Protein AF-A0A7J7WVM5-F1 (afdb_monomer)

Structure (mmCIF, N/CA/C/O backbone):
data_AF-A0A7J7WVM5-F1
#
_entry.id   AF-A0A7J7WVM5-F1
#
loop_
_atom_site.group_PDB
_atom_site.id
_atom_site.type_symbol
_atom_site.label_atom_id
_atom_site.label_alt_id
_atom_site.label_comp_id
_atom_site.label_asym_id
_atom_site.label_entity_id
_atom_site.label_seq_id
_atom_site.pdbx_PDB_ins_code
_atom_site.Cartn_x
_atom_site.Cartn_y
_atom_site.Cartn_z
_atom_site.occupancy
_atom_site.B_iso_or_equiv
_atom_site.auth_seq_id
_atom_site.auth_comp_id
_atom_site.auth_asym_id
_atom_site.auth_atom_id
_atom_site.pdbx_PDB_model_num
ATOM 1 N N . MET A 1 1 ? -21.100 7.190 0.184 1.00 88.12 1 MET A N 1
ATOM 2 C CA . MET A 1 1 ? -20.922 5.927 -0.572 1.00 88.12 1 MET A CA 1
ATOM 3 C C . MET A 1 1 ? -21.075 4.695 0.315 1.00 88.12 1 MET A C 1
ATOM 5 O O . MET A 1 1 ? -21.917 3.867 0.010 1.00 88.12 1 MET A O 1
ATOM 9 N N . VAL A 1 2 ? -20.341 4.559 1.425 1.00 96.56 2 VAL A N 1
ATOM 10 C CA . VAL A 1 2 ? -20.560 3.438 2.365 1.00 96.56 2 VAL A CA 1
ATOM 11 C C . VAL A 1 2 ? -21.823 3.708 3.184 1.00 96.56 2 VAL A C 1
ATOM 13 O O . VAL A 1 2 ? -21.900 4.775 3.781 1.00 96.56 2 VAL A O 1
ATOM 16 N N . ARG A 1 3 ? -22.804 2.800 3.191 1.00 96.31 3 ARG A N 1
ATOM 17 C CA . ARG A 1 3 ? -24.037 2.882 4.010 1.00 96.31 3 ARG A CA 1
ATOM 18 C C . ARG A 1 3 ? -23.806 2.379 5.452 1.00 96.31 3 ARG A C 1
ATOM 20 O O . ARG A 1 3 ? -22.803 1.691 5.654 1.00 96.31 3 ARG A O 1
ATOM 27 N N . PRO A 1 4 ? -24.707 2.633 6.426 1.00 97.44 4 PRO A N 1
ATOM 28 C CA . PRO A 1 4 ? -24.614 2.020 7.756 1.00 97.44 4 PRO A CA 1
ATOM 29 C C . PRO A 1 4 ? -24.524 0.496 7.649 1.00 97.44 4 PRO A C 1
ATOM 31 O O . PRO A 1 4 ? -25.237 -0.116 6.850 1.00 97.44 4 PRO A O 1
ATOM 34 N N . GLY A 1 5 ? -23.605 -0.122 8.390 1.00 96.81 5 GLY A N 1
ATOM 35 C CA . GLY A 1 5 ? -23.325 -1.560 8.306 1.00 96.81 5 GLY A CA 1
ATOM 36 C C . GLY A 1 5 ? -22.605 -2.014 7.027 1.00 96.81 5 GLY A C 1
ATOM 37 O O . GLY A 1 5 ? -22.299 -3.200 6.900 1.00 96.81 5 GLY A O 1
ATOM 38 N N . GLY A 1 6 ? -22.340 -1.105 6.082 1.00 98.00 6 GLY A N 1
ATOM 39 C CA . GLY A 1 6 ? -21.629 -1.372 4.834 1.00 98.00 6 GLY A CA 1
ATOM 40 C C . GLY A 1 6 ? -20.114 -1.482 5.009 1.00 98.00 6 GLY A C 1
ATOM 41 O O . GLY A 1 6 ? -19.567 -1.152 6.062 1.00 98.00 6 GLY A O 1
ATOM 42 N N . LEU A 1 7 ? -19.443 -1.934 3.946 1.00 98.38 7 LEU A N 1
ATOM 43 C CA . LEU A 1 7 ? -18.002 -2.174 3.925 1.00 98.38 7 LEU A CA 1
ATOM 44 C C . LEU A 1 7 ? -17.269 -1.176 3.024 1.00 98.38 7 LEU A C 1
ATOM 46 O O . LEU A 1 7 ? -17.753 -0.822 1.950 1.00 98.38 7 LEU A O 1
ATOM 50 N N . LEU A 1 8 ? -16.074 -0.784 3.455 1.00 98.50 8 LEU A N 1
ATOM 51 C CA . LEU A 1 8 ? -15.025 -0.219 2.617 1.00 98.50 8 LEU A CA 1
ATOM 52 C C . LEU A 1 8 ? -13.866 -1.212 2.580 1.00 98.50 8 LEU A C 1
ATOM 54 O O . LEU A 1 8 ? -13.388 -1.644 3.629 1.00 98.50 8 LEU A O 1
ATOM 58 N N . VAL A 1 9 ? -13.408 -1.536 1.374 1.00 98.56 9 VAL A N 1
ATOM 59 C CA . VAL A 1 9 ? -12.161 -2.265 1.147 1.00 98.56 9 VAL A CA 1
ATOM 60 C C . VAL A 1 9 ? -11.253 -1.345 0.351 1.00 98.56 9 VAL A C 1
ATOM 62 O O . VAL A 1 9 ? -11.601 -0.945 -0.758 1.00 98.56 9 VAL A O 1
ATOM 65 N N . ILE A 1 10 ? -10.134 -0.961 0.951 1.00 98.69 10 ILE A N 1
ATOM 66 C CA . ILE A 1 10 ? -9.147 -0.064 0.351 1.00 98.69 10 ILE A CA 1
ATOM 67 C C . ILE A 1 10 ? -7.757 -0.560 0.714 1.00 98.69 10 ILE A C 1
ATOM 69 O O . ILE A 1 10 ? -7.530 -1.001 1.840 1.00 98.69 10 ILE A O 1
ATOM 73 N N . ASP A 1 11 ? -6.832 -0.516 -0.231 1.00 98.38 11 ASP A N 1
ATOM 74 C CA . ASP A 1 11 ? -5.490 -1.033 -0.043 1.00 98.38 11 ASP A CA 1
ATOM 75 C C . ASP A 1 11 ? -4.418 0.011 -0.353 1.00 98.38 11 ASP A C 1
ATOM 77 O O . ASP A 1 11 ? -4.674 1.086 -0.899 1.00 98.38 11 ASP A O 1
ATOM 81 N N . HIS A 1 12 ? -3.193 -0.321 0.029 1.00 97.69 12 HIS A N 1
ATOM 82 C CA . HIS A 1 12 ? -2.000 0.375 -0.419 1.00 97.69 12 HIS A CA 1
ATOM 83 C C . HIS A 1 12 ? -0.808 -0.587 -0.442 1.00 97.69 12 HIS A C 1
ATOM 85 O O . HIS A 1 12 ? -0.795 -1.612 0.246 1.00 97.69 12 HIS A O 1
ATOM 91 N N . ARG A 1 13 ? 0.228 -0.259 -1.227 1.00 95.50 13 ARG A N 1
ATOM 92 C CA . ARG A 1 13 ? 1.516 -0.968 -1.153 1.00 95.50 13 ARG A CA 1
ATOM 93 C C . ARG A 1 13 ? 2.128 -0.814 0.239 1.00 95.50 13 ARG A C 1
ATOM 95 O O . ARG A 1 13 ? 1.922 0.196 0.910 1.00 95.50 13 ARG A O 1
ATOM 102 N N . ASN A 1 14 ? 2.944 -1.784 0.631 1.00 96.06 14 ASN A N 1
ATOM 103 C CA . ASN A 1 14 ? 3.727 -1.735 1.860 1.00 96.06 14 ASN A CA 1
ATOM 104 C C . ASN A 1 14 ? 4.863 -0.700 1.755 1.00 96.06 14 ASN A C 1
ATOM 106 O O . ASN A 1 14 ? 6.012 -1.033 1.455 1.00 96.06 14 ASN A O 1
ATOM 110 N N . TYR A 1 15 ? 4.528 0.575 1.966 1.00 97.31 15 TYR A N 1
ATOM 111 C CA . TYR A 1 15 ? 5.502 1.662 1.925 1.00 97.31 15 TYR A CA 1
ATOM 112 C C . TYR A 1 15 ? 6.438 1.662 3.127 1.00 97.31 15 TYR A C 1
ATOM 114 O O . TYR A 1 15 ? 7.563 2.117 2.977 1.00 97.31 15 TYR A O 1
ATOM 122 N N . ASP A 1 16 ? 6.053 1.084 4.266 1.00 96.94 16 ASP A N 1
ATOM 123 C CA . ASP A 1 16 ? 6.972 0.875 5.388 1.00 96.94 16 ASP A CA 1
ATOM 124 C C . ASP A 1 16 ? 8.205 0.061 4.939 1.00 96.94 16 ASP A C 1
ATOM 126 O O . ASP A 1 16 ? 9.350 0.430 5.217 1.00 96.94 16 ASP A O 1
ATOM 130 N N . HIS A 1 17 ? 7.998 -0.997 4.145 1.00 95.19 17 HIS A N 1
ATOM 131 C CA . HIS A 1 17 ? 9.094 -1.765 3.548 1.00 95.19 17 HIS A CA 1
ATOM 132 C C . HIS A 1 17 ? 9.847 -0.983 2.462 1.00 95.19 17 HIS A C 1
ATOM 134 O O . HIS A 1 17 ? 11.076 -0.991 2.429 1.00 95.19 17 HIS A O 1
ATOM 140 N N . ILE A 1 18 ? 9.129 -0.287 1.575 1.00 96.06 18 ILE A N 1
ATOM 141 C CA . ILE A 1 18 ? 9.759 0.474 0.482 1.00 96.06 18 ILE A CA 1
ATOM 142 C C . ILE A 1 18 ? 10.662 1.578 1.023 1.00 96.06 18 ILE A C 1
ATOM 144 O O . ILE A 1 18 ? 11.777 1.753 0.547 1.00 96.06 18 ILE A O 1
ATOM 148 N N . LEU A 1 19 ? 10.194 2.323 2.021 1.00 96.88 19 LEU A N 1
ATOM 149 C CA . LEU A 1 19 ? 10.946 3.423 2.610 1.00 96.88 19 LEU A CA 1
ATOM 150 C C . LEU A 1 19 ? 12.149 2.932 3.422 1.00 96.88 19 LEU A C 1
ATOM 152 O O . LEU A 1 19 ? 13.164 3.619 3.457 1.00 96.88 19 LEU A O 1
ATOM 156 N N . SER A 1 20 ? 12.056 1.756 4.050 1.00 95.88 20 SER A N 1
ATOM 157 C CA . SER A 1 20 ? 13.164 1.185 4.829 1.00 95.88 20 SER A CA 1
ATOM 158 C C . SER A 1 20 ? 14.241 0.522 3.970 1.00 95.88 20 SER A C 1
ATOM 160 O O . SER A 1 20 ? 15.404 0.516 4.361 1.00 95.88 20 SER A O 1
ATOM 162 N N . THR A 1 21 ? 13.880 -0.022 2.806 1.00 94.62 21 THR A N 1
ATOM 163 C CA . THR A 1 21 ? 14.819 -0.738 1.922 1.00 94.62 21 THR A CA 1
ATOM 164 C C . THR A 1 21 ? 15.236 0.054 0.685 1.00 94.62 21 THR A C 1
ATOM 166 O O . THR A 1 21 ? 16.216 -0.300 0.038 1.00 94.62 21 THR A O 1
ATOM 169 N N . GLY A 1 22 ? 14.483 1.093 0.318 1.00 92.94 22 GLY A N 1
ATOM 170 C CA . GLY A 1 22 ? 14.616 1.794 -0.960 1.00 92.94 22 GLY A CA 1
ATOM 171 C C . GLY A 1 22 ? 14.054 1.022 -2.160 1.00 92.94 22 GLY A C 1
ATOM 172 O O . GLY A 1 22 ? 14.045 1.555 -3.266 1.00 92.94 22 GLY A O 1
ATOM 173 N N . CYS A 1 23 ? 13.547 -0.199 -1.963 1.00 90.00 23 CYS A N 1
ATOM 174 C CA . CYS A 1 23 ? 13.138 -1.104 -3.033 1.00 90.00 23 CYS A CA 1
ATOM 175 C C . CYS A 1 23 ? 11.663 -1.497 -2.905 1.00 90.00 23 CYS A C 1
ATOM 177 O O . CYS A 1 23 ? 11.128 -1.690 -1.815 1.00 90.00 23 CYS A O 1
ATOM 179 N N . ALA A 1 24 ? 10.982 -1.652 -4.042 1.00 82.00 24 ALA A N 1
ATOM 180 C CA . ALA A 1 24 ? 9.667 -2.287 -4.048 1.00 82.00 24 ALA A CA 1
ATOM 181 C C . ALA A 1 24 ? 9.804 -3.754 -3.588 1.00 82.00 24 ALA A C 1
ATOM 183 O O . ALA A 1 24 ? 10.728 -4.416 -4.064 1.00 82.00 24 ALA A O 1
ATOM 184 N N . PRO A 1 25 ? 8.919 -4.278 -2.708 1.00 72.88 25 PRO A N 1
ATOM 185 C CA . PRO A 1 25 ? 9.010 -5.658 -2.249 1.00 72.88 25 PRO A CA 1
ATOM 186 C C . PRO A 1 25 ? 9.135 -6.633 -3.429 1.00 72.88 25 PRO A C 1
ATOM 188 O O . PRO A 1 25 ? 8.371 -6.505 -4.397 1.00 72.88 25 PRO A O 1
ATOM 191 N N . PRO A 1 26 ? 10.064 -7.602 -3.367 1.00 60.12 26 PRO A N 1
ATOM 192 C CA . PRO A 1 26 ? 10.189 -8.624 -4.392 1.00 60.12 26 PRO A CA 1
ATOM 193 C C . PRO A 1 26 ? 8.975 -9.556 -4.314 1.00 60.12 26 PRO A C 1
ATOM 195 O O . PRO A 1 26 ? 8.810 -10.313 -3.362 1.00 60.12 26 PRO A O 1
ATOM 198 N N . GLY A 1 27 ? 8.090 -9.493 -5.306 1.00 61.28 27 GLY A N 1
ATOM 199 C CA . GLY A 1 27 ? 6.871 -10.297 -5.321 1.00 61.28 27 GLY A CA 1
ATOM 200 C C . GLY A 1 27 ? 6.002 -10.011 -6.539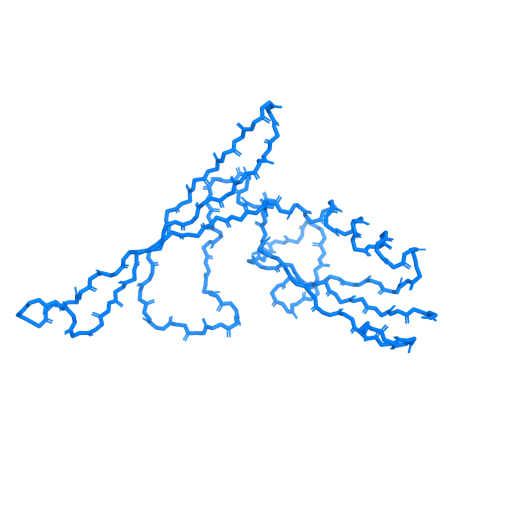 1.00 61.28 27 GLY A C 1
ATOM 201 O O . GLY A 1 27 ? 5.996 -8.904 -7.080 1.00 61.28 27 GLY A O 1
ATOM 202 N N . LYS A 1 28 ? 5.263 -11.024 -7.003 1.00 68.25 28 LYS A N 1
ATOM 203 C CA . LYS A 1 28 ? 4.257 -10.827 -8.053 1.00 68.25 28 LYS A CA 1
ATOM 204 C C . LYS A 1 28 ? 3.102 -10.004 -7.483 1.00 68.25 28 LYS A C 1
ATOM 206 O O . LYS A 1 28 ? 2.711 -10.184 -6.334 1.00 68.25 28 LYS A O 1
ATOM 211 N N . ASN A 1 29 ? 2.548 -9.113 -8.299 1.00 79.81 29 ASN A N 1
ATOM 212 C CA . ASN A 1 29 ? 1.330 -8.388 -7.953 1.00 79.81 29 ASN A CA 1
ATOM 213 C C . ASN A 1 29 ? 0.212 -9.399 -7.618 1.00 79.81 29 ASN A C 1
ATOM 215 O O . ASN A 1 29 ? -0.058 -10.300 -8.410 1.00 79.81 29 ASN A O 1
ATOM 219 N N . ILE A 1 30 ? -0.416 -9.252 -6.448 1.00 88.38 30 ILE A N 1
ATOM 220 C CA . ILE A 1 30 ? -1.437 -10.187 -5.946 1.00 88.38 30 ILE A CA 1
ATOM 221 C C . ILE A 1 30 ? -2.794 -10.052 -6.653 1.00 88.38 30 ILE A C 1
ATOM 223 O O . ILE A 1 30 ? -3.612 -10.962 -6.577 1.00 88.38 30 ILE A O 1
ATOM 227 N N . TYR A 1 31 ? -3.033 -8.934 -7.340 1.00 86.44 31 TYR A N 1
ATOM 228 C CA . TYR A 1 31 ? -4.265 -8.661 -8.083 1.00 86.44 31 TYR A CA 1
ATOM 229 C C . TYR A 1 31 ? -4.180 -9.114 -9.538 1.00 86.44 31 TYR A C 1
ATOM 231 O O . TYR A 1 31 ? -5.172 -9.550 -10.114 1.00 86.44 31 TYR A O 1
ATOM 239 N N . TYR A 1 32 ? -2.991 -9.016 -10.136 1.00 77.44 32 TYR A N 1
ATOM 240 C CA . TYR A 1 32 ? -2.783 -9.316 -11.547 1.00 77.44 32 TYR A CA 1
ATOM 241 C C . TYR A 1 32 ? -1.584 -10.229 -11.732 1.00 77.44 32 TYR A C 1
ATOM 243 O O . TYR A 1 32 ? -0.428 -9.825 -11.570 1.00 77.44 32 TYR A O 1
ATOM 251 N N . LYS A 1 33 ? -1.861 -11.452 -12.182 1.00 73.94 33 LYS A N 1
ATOM 252 C CA . LYS A 1 33 ? -0.830 -12.360 -12.668 1.00 73.94 33 LYS A CA 1
ATOM 253 C C . LYS A 1 33 ? -0.407 -11.920 -14.071 1.00 73.94 33 LYS A C 1
ATOM 255 O O . LYS A 1 33 ? -0.963 -12.354 -15.069 1.00 73.94 33 LYS A O 1
ATOM 260 N N . SER A 1 34 ? 0.547 -10.997 -14.130 1.00 70.44 34 SER A N 1
ATOM 261 C CA . SER A 1 34 ? 1.200 -10.600 -15.376 1.00 70.44 34 SER A CA 1
ATOM 262 C C . SER A 1 34 ? 2.357 -11.548 -15.658 1.00 70.44 34 SER A C 1
ATOM 264 O O . SER A 1 34 ? 3.286 -11.615 -14.855 1.00 70.44 34 SER A O 1
ATOM 266 N N . ASP A 1 35 ? 2.326 -12.215 -16.809 1.00 72.38 35 ASP A N 1
ATOM 267 C CA . ASP A 1 35 ? 3.466 -12.999 -17.302 1.00 72.38 35 ASP A CA 1
ATOM 268 C C . ASP A 1 35 ? 4.504 -12.122 -18.021 1.00 72.38 35 ASP A C 1
ATOM 270 O O . ASP A 1 35 ? 5.618 -12.566 -18.279 1.00 72.38 35 ASP A O 1
ATOM 274 N N . LEU A 1 36 ? 4.175 -10.851 -18.293 1.00 73.62 36 LEU A N 1
ATOM 275 C CA . LEU A 1 36 ? 5.157 -9.885 -18.784 1.00 73.62 36 LEU A CA 1
ATOM 276 C C . LEU A 1 36 ? 6.220 -9.653 -17.711 1.00 73.62 36 LEU A C 1
ATOM 278 O O . LEU A 1 36 ? 5.881 -9.247 -16.594 1.00 73.62 36 LEU A O 1
ATOM 282 N N . THR A 1 37 ? 7.485 -9.870 -18.069 1.00 66.25 37 THR A N 1
ATOM 283 C CA . THR A 1 37 ? 8.633 -9.497 -17.242 1.00 66.25 37 THR A CA 1
ATOM 284 C C . THR A 1 37 ? 8.614 -7.991 -17.036 1.00 66.25 37 THR A C 1
ATOM 286 O O . THR A 1 37 ? 8.535 -7.219 -17.998 1.00 66.25 37 THR A O 1
ATOM 289 N N . LYS A 1 38 ? 8.666 -7.580 -15.770 1.00 74.50 38 LYS A N 1
ATOM 290 C CA . LYS A 1 38 ? 8.707 -6.178 -15.370 1.00 74.50 38 LYS A CA 1
ATOM 291 C C . LYS A 1 38 ? 9.918 -5.980 -14.487 1.00 74.50 38 LYS A C 1
ATOM 293 O O . LYS A 1 38 ? 10.011 -6.625 -13.446 1.00 74.50 38 LYS A O 1
ATOM 298 N N . ASP A 1 39 ? 10.799 -5.090 -14.903 1.00 84.19 39 ASP A N 1
ATOM 299 C CA . ASP A 1 39 ? 11.781 -4.505 -14.005 1.00 84.19 39 ASP A CA 1
ATOM 300 C C . ASP A 1 39 ? 11.204 -3.210 -13.424 1.00 84.19 39 ASP A C 1
ATOM 302 O O . ASP A 1 39 ? 10.497 -2.472 -14.123 1.00 84.19 39 ASP A O 1
ATOM 306 N N . ILE A 1 40 ? 11.441 -2.974 -12.134 1.00 87.00 40 ILE A N 1
ATOM 307 C CA . ILE A 1 40 ? 10.924 -1.802 -11.425 1.00 87.00 40 ILE A CA 1
ATOM 308 C C . ILE A 1 40 ? 12.082 -1.127 -10.710 1.00 87.00 40 ILE A C 1
ATOM 310 O O . ILE A 1 40 ? 12.604 -1.651 -9.729 1.00 87.00 40 ILE A O 1
ATOM 314 N N . THR A 1 41 ? 12.426 0.075 -11.162 1.00 91.94 41 THR A N 1
ATOM 315 C CA . THR A 1 41 ? 13.336 0.951 -10.423 1.00 91.94 41 THR A CA 1
ATOM 316 C C . THR A 1 41 ? 12.526 1.824 -9.469 1.00 91.94 41 THR A C 1
ATOM 318 O O . THR A 1 41 ? 11.547 2.457 -9.869 1.00 91.94 41 THR A O 1
ATOM 321 N N . THR A 1 42 ? 12.939 1.864 -8.203 1.00 94.94 42 THR A N 1
ATOM 322 C CA . THR A 1 42 ? 12.293 2.663 -7.157 1.00 94.94 42 THR A CA 1
ATOM 323 C C . THR A 1 42 ? 13.132 3.895 -6.845 1.00 94.94 42 THR A C 1
ATOM 325 O O . THR A 1 42 ? 14.328 3.798 -6.596 1.00 94.94 42 THR A O 1
ATOM 328 N N . SER A 1 43 ? 12.496 5.064 -6.827 1.00 97.12 43 SER A N 1
ATOM 329 C CA . SER A 1 43 ? 13.087 6.322 -6.364 1.00 97.12 43 SER A CA 1
ATOM 330 C C . SER A 1 43 ? 12.252 6.898 -5.226 1.00 97.12 43 SER A C 1
ATOM 332 O O . SER A 1 43 ? 11.030 6.997 -5.345 1.00 97.12 43 SER A O 1
ATOM 334 N N . VAL A 1 44 ? 12.901 7.305 -4.135 1.00 97.69 44 VAL A N 1
ATOM 335 C CA . VAL A 1 44 ? 12.239 7.916 -2.974 1.00 97.69 44 VAL A CA 1
ATOM 336 C C . VAL A 1 44 ? 12.660 9.376 -2.867 1.00 97.69 44 VAL A C 1
ATOM 338 O O . VAL A 1 44 ? 13.846 9.680 -2.762 1.00 97.69 44 VAL A O 1
ATOM 341 N N . LEU A 1 45 ? 11.682 10.281 -2.881 1.00 98.12 45 LEU A N 1
ATOM 342 C CA . LEU A 1 45 ? 11.885 11.701 -2.618 1.00 98.12 45 LEU A CA 1
ATOM 343 C C . LEU A 1 45 ? 11.533 12.009 -1.162 1.00 98.12 45 LEU A C 1
ATOM 345 O O . LEU A 1 45 ? 10.381 11.860 -0.737 1.00 98.12 45 LEU A O 1
ATOM 349 N N . THR A 1 46 ? 12.522 12.511 -0.432 1.00 97.88 46 THR A N 1
ATOM 350 C CA . THR A 1 46 ? 12.387 12.979 0.949 1.00 97.88 46 THR A CA 1
ATOM 351 C C . THR A 1 46 ? 12.524 14.496 0.980 1.00 97.88 46 THR A C 1
ATOM 353 O O . THR A 1 46 ? 13.493 15.045 0.464 1.00 97.88 46 THR A O 1
ATOM 356 N N . VAL A 1 47 ? 11.565 15.179 1.604 1.00 98.25 47 VAL A N 1
ATOM 357 C CA . VAL A 1 47 ? 11.556 16.639 1.766 1.00 98.25 47 VAL A CA 1
ATOM 358 C C . VAL A 1 47 ? 11.576 16.945 3.256 1.00 98.25 47 VAL A C 1
ATOM 360 O O . VAL A 1 47 ? 10.702 16.484 3.986 1.00 98.25 47 VAL A O 1
ATOM 363 N N . ASN A 1 48 ? 12.579 17.696 3.721 1.00 97.62 48 ASN A N 1
ATOM 364 C CA . ASN A 1 48 ? 12.760 18.038 5.140 1.00 97.62 48 ASN A CA 1
ATOM 365 C C . ASN A 1 48 ? 12.694 16.809 6.064 1.00 97.62 48 ASN A C 1
ATOM 367 O O . ASN A 1 48 ? 11.974 16.797 7.059 1.00 97.62 48 ASN A O 1
ATOM 371 N N . ASN A 1 49 ? 13.420 15.750 5.693 1.00 94.44 49 ASN A N 1
ATOM 372 C CA . ASN A 1 49 ? 13.463 14.474 6.413 1.00 94.44 49 ASN A CA 1
ATOM 373 C C . ASN A 1 49 ? 12.114 13.722 6.508 1.00 94.44 49 ASN A C 1
ATOM 375 O O . ASN A 1 49 ? 11.963 12.812 7.319 1.00 94.44 49 ASN A O 1
ATOM 379 N N . LYS A 1 50 ? 11.131 14.072 5.667 1.00 96.31 50 LYS A N 1
ATOM 380 C CA . LYS A 1 50 ? 9.851 13.366 5.548 1.00 96.31 50 LYS A CA 1
ATOM 381 C C . LYS A 1 50 ? 9.688 12.786 4.146 1.00 96.31 50 LYS A C 1
ATOM 383 O O . LYS A 1 50 ? 9.810 13.505 3.154 1.00 96.31 50 LYS A O 1
ATOM 388 N N . ALA A 1 51 ? 9.386 11.491 4.063 1.00 97.50 51 ALA A N 1
ATOM 389 C CA . ALA A 1 51 ? 9.063 10.845 2.795 1.00 97.50 51 ALA A CA 1
ATOM 390 C C . ALA A 1 51 ? 7.854 11.543 2.152 1.00 97.50 51 ALA A C 1
ATOM 392 O O . ALA A 1 51 ? 6.801 11.690 2.778 1.00 97.50 51 ALA A O 1
ATOM 393 N N . HIS A 1 52 ? 8.027 12.012 0.920 1.00 97.94 52 HIS A N 1
ATOM 394 C CA . HIS A 1 52 ? 7.032 12.826 0.227 1.00 97.94 52 HIS A CA 1
ATOM 395 C C . HIS A 1 52 ? 6.444 12.102 -0.982 1.00 97.94 52 HIS A C 1
ATOM 397 O O . HIS A 1 52 ? 5.243 12.180 -1.227 1.00 97.94 52 HIS A O 1
ATOM 403 N N . MET A 1 53 ? 7.282 11.378 -1.724 1.00 98.31 53 MET A N 1
ATOM 404 C CA . MET A 1 53 ? 6.871 10.698 -2.945 1.00 98.31 53 MET A CA 1
ATOM 405 C C . MET A 1 53 ? 7.733 9.465 -3.193 1.00 98.31 53 MET A C 1
ATOM 407 O O . MET A 1 53 ? 8.947 9.494 -2.999 1.00 98.31 53 MET A O 1
ATOM 411 N N . VAL A 1 54 ? 7.101 8.395 -3.663 1.00 97.75 54 VAL A N 1
ATOM 412 C CA . VAL A 1 54 ? 7.774 7.235 -4.249 1.00 97.75 54 VAL A CA 1
ATOM 413 C C . VAL A 1 54 ? 7.442 7.203 -5.729 1.00 97.75 54 VAL A C 1
ATOM 415 O O . VAL A 1 54 ? 6.275 7.237 -6.111 1.00 97.75 54 VAL A O 1
ATOM 418 N N . THR A 1 55 ? 8.469 7.119 -6.560 1.00 97.50 55 THR A N 1
ATOM 419 C CA . THR A 1 55 ? 8.346 7.008 -8.009 1.00 97.50 55 THR A CA 1
ATOM 420 C C . THR A 1 55 ? 8.818 5.629 -8.433 1.00 97.50 55 THR A C 1
ATOM 422 O O . THR A 1 55 ? 9.890 5.185 -8.025 1.00 97.50 55 THR A O 1
ATOM 425 N N . LEU A 1 56 ? 7.993 4.948 -9.226 1.00 93.19 56 LEU A N 1
ATOM 426 C CA . LEU A 1 56 ? 8.275 3.630 -9.775 1.00 93.19 56 LEU A CA 1
ATOM 427 C C . LEU A 1 56 ? 8.385 3.744 -11.294 1.00 93.19 56 LEU A C 1
ATOM 429 O O . LEU A 1 56 ? 7.416 4.105 -11.972 1.00 9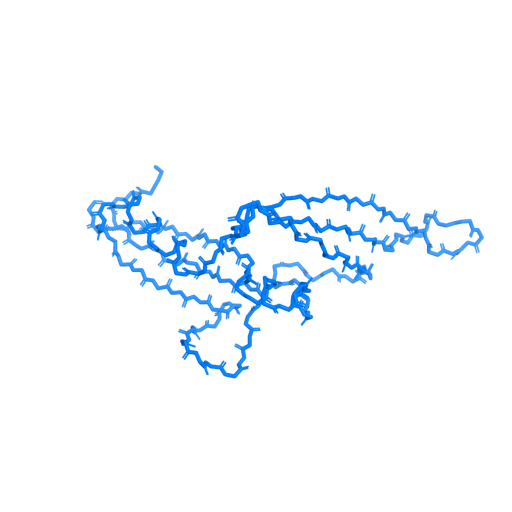3.19 56 LEU A O 1
ATOM 433 N N . ASP A 1 57 ? 9.568 3.434 -11.806 1.00 92.88 57 ASP A N 1
ATOM 434 C CA . ASP A 1 57 ? 9.847 3.312 -13.230 1.00 92.88 57 ASP A CA 1
ATOM 435 C C . ASP A 1 57 ? 9.681 1.859 -13.645 1.00 92.88 57 ASP A C 1
ATOM 437 O O . ASP A 1 57 ? 10.449 0.990 -13.235 1.00 92.88 57 ASP A O 1
ATOM 441 N N . TYR A 1 58 ? 8.666 1.599 -14.458 1.00 89.25 58 TYR A N 1
ATOM 442 C CA . TYR A 1 58 ? 8.353 0.275 -14.963 1.00 89.25 58 TYR A CA 1
ATOM 443 C C . TYR A 1 58 ? 9.001 0.089 -16.327 1.00 89.25 58 TYR A C 1
ATOM 445 O O . TYR A 1 58 ? 8.732 0.861 -17.247 1.00 89.25 58 TYR A O 1
ATOM 453 N N . THR A 1 59 ? 9.795 -0.968 -16.477 1.00 88.94 59 THR A N 1
ATOM 454 C CA . THR A 1 59 ? 10.257 -1.463 -17.777 1.00 88.94 59 THR A CA 1
ATOM 455 C C . THR A 1 59 ? 9.582 -2.799 -18.048 1.00 88.94 59 THR A C 1
ATOM 457 O O . THR A 1 59 ? 9.838 -3.776 -17.351 1.00 88.94 59 THR A O 1
ATOM 460 N N . VAL A 1 60 ? 8.698 -2.845 -19.041 1.00 87.25 60 VAL A N 1
ATOM 461 C CA . VAL A 1 60 ? 7.884 -4.018 -19.374 1.00 87.25 60 VAL A CA 1
ATOM 462 C C . VAL A 1 60 ? 8.340 -4.603 -20.705 1.00 87.25 60 VAL A C 1
ATOM 464 O O . VAL A 1 60 ? 8.453 -3.875 -21.691 1.00 87.25 60 VAL A O 1
ATOM 467 N N . GLN A 1 61 ? 8.568 -5.916 -20.747 1.00 85.56 61 GLN A N 1
ATOM 468 C CA . GLN A 1 61 ? 8.782 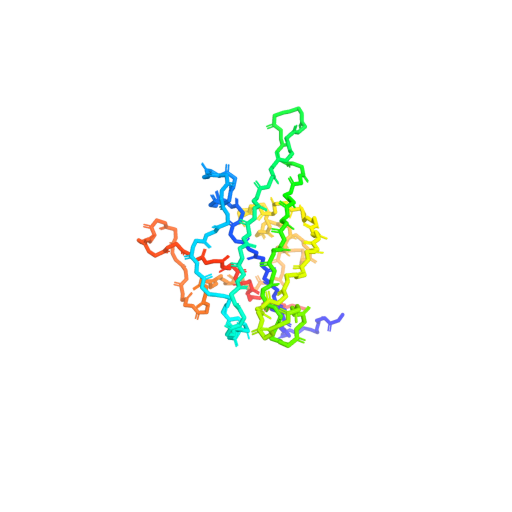-6.636 -22.005 1.00 85.56 61 GLN A CA 1
ATOM 469 C C . GLN A 1 61 ? 7.452 -6.798 -22.745 1.00 85.56 61 GLN A C 1
ATOM 471 O O . GLN A 1 61 ? 6.490 -7.315 -22.183 1.00 85.56 61 GLN A O 1
ATOM 476 N N . VAL A 1 62 ? 7.399 -6.361 -24.002 1.00 84.50 62 VAL A N 1
ATOM 477 C CA . VAL A 1 62 ? 6.223 -6.420 -24.874 1.00 84.50 62 VAL A CA 1
ATOM 478 C C . VAL A 1 62 ? 6.509 -7.398 -26.022 1.00 84.50 62 VAL A C 1
ATOM 480 O O . VAL A 1 62 ? 7.382 -7.127 -26.856 1.00 84.50 62 VAL A O 1
ATOM 483 N N . PRO A 1 63 ? 5.807 -8.545 -26.080 1.00 82.12 63 PRO A N 1
ATOM 484 C CA . PRO A 1 63 ? 5.959 -9.510 -27.164 1.00 82.12 63 PRO A CA 1
ATOM 485 C C . PRO A 1 63 ? 5.672 -8.883 -28.532 1.00 82.12 63 PRO A C 1
ATOM 487 O O . PRO A 1 63 ? 4.705 -8.140 -28.680 1.00 82.12 63 PRO A O 1
ATOM 490 N N . GLY A 1 64 ? 6.505 -9.183 -29.532 1.00 78.88 64 GLY A N 1
ATOM 491 C CA . GLY A 1 64 ? 6.300 -8.737 -30.918 1.00 78.88 64 GLY A CA 1
ATOM 492 C C . GLY A 1 64 ? 6.577 -7.254 -31.191 1.00 78.88 64 GLY A C 1
ATOM 493 O O . GLY A 1 64 ? 6.351 -6.801 -32.306 1.00 78.88 64 GLY A O 1
ATOM 494 N N . ALA A 1 65 ? 7.066 -6.498 -30.203 1.00 79.00 65 ALA A N 1
ATOM 495 C CA . ALA A 1 65 ? 7.395 -5.078 -30.357 1.00 79.00 65 ALA A CA 1
ATOM 496 C C . ALA A 1 65 ? 8.881 -4.803 -30.671 1.00 79.00 65 ALA A C 1
ATOM 498 O O . ALA A 1 65 ? 9.265 -3.644 -30.818 1.00 79.00 65 ALA A O 1
ATOM 499 N N . GLY A 1 66 ? 9.731 -5.833 -30.729 1.00 78.31 66 GLY A N 1
ATOM 500 C CA . GLY A 1 66 ? 11.137 -5.698 -31.114 1.00 78.31 66 GLY A CA 1
ATOM 501 C C . GLY A 1 66 ? 11.354 -5.938 -32.609 1.00 78.31 66 GLY A C 1
ATOM 502 O O . GLY A 1 66 ? 10.555 -6.605 -33.266 1.00 78.31 66 GLY A O 1
ATOM 503 N N . GLN A 1 67 ? 12.454 -5.408 -33.148 1.00 72.75 67 GLN A N 1
ATOM 504 C CA . GLN A 1 67 ? 12.915 -5.782 -34.488 1.00 72.75 67 GLN A CA 1
ATOM 505 C C . GLN A 1 67 ? 13.482 -7.212 -34.464 1.00 72.75 67 GLN A C 1
ATOM 507 O O . GLN A 1 67 ? 13.987 -7.672 -33.436 1.00 72.75 67 GLN A O 1
ATOM 512 N N . ASP A 1 68 ? 13.336 -7.931 -35.577 1.00 74.56 68 ASP A N 1
ATOM 513 C CA . ASP A 1 68 ? 13.884 -9.277 -35.805 1.00 74.56 68 ASP A CA 1
ATOM 514 C C . ASP A 1 68 ? 13.442 -10.363 -34.802 1.00 74.56 68 ASP A C 1
ATOM 516 O O . ASP A 1 68 ? 14.183 -11.294 -34.492 1.00 74.56 68 ASP A O 1
ATOM 520 N N . GLY A 1 69 ? 12.215 -10.264 -34.274 1.00 67.50 69 GLY A N 1
ATOM 521 C CA . GLY A 1 69 ? 11.655 -11.261 -33.348 1.00 67.50 69 GLY A CA 1
ATOM 522 C C . GLY A 1 69 ? 12.127 -11.122 -31.896 1.00 67.50 69 GLY A C 1
ATOM 523 O O . GLY A 1 69 ? 11.777 -11.951 -31.054 1.00 67.50 69 GLY A O 1
ATOM 524 N N . SER A 1 70 ? 12.883 -10.067 -31.578 1.00 72.75 70 SER A N 1
ATOM 525 C CA . SER A 1 70 ? 13.248 -9.726 -30.201 1.00 72.75 70 SER A CA 1
ATOM 526 C C . SER A 1 70 ? 12.055 -9.181 -29.395 1.00 72.75 70 SER A C 1
ATOM 528 O O . SER A 1 70 ? 11.054 -8.702 -29.936 1.00 72.75 70 SER A O 1
ATOM 530 N N . LEU A 1 71 ? 12.143 -9.263 -28.064 1.00 74.38 71 LEU A N 1
ATOM 531 C CA . LEU A 1 71 ? 11.161 -8.655 -27.163 1.00 74.38 71 LEU A CA 1
ATOM 532 C C . LEU A 1 71 ? 11.360 -7.134 -27.147 1.00 74.38 71 LEU A C 1
ATOM 534 O O . LEU A 1 71 ? 12.449 -6.657 -26.828 1.00 74.38 71 LEU A O 1
ATOM 538 N N . GLY A 1 72 ? 10.310 -6.365 -27.444 1.00 82.56 72 GLY A N 1
ATOM 539 C CA . GLY A 1 72 ? 10.352 -4.908 -27.306 1.00 82.56 72 GLY A CA 1
ATOM 540 C C . GLY A 1 72 ? 10.259 -4.489 -25.839 1.00 82.56 72 GLY A C 1
ATOM 541 O O . GLY A 1 72 ? 9.709 -5.219 -25.014 1.00 82.56 72 GLY A O 1
ATOM 542 N N . LEU A 1 73 ? 10.779 -3.311 -25.492 1.00 87.38 73 LEU A N 1
ATOM 543 C CA . LEU A 1 73 ? 10.679 -2.754 -24.140 1.00 87.38 73 LEU A CA 1
ATOM 544 C C . LEU A 1 73 ? 9.789 -1.511 -24.147 1.00 87.38 73 LEU A C 1
ATOM 546 O O . LEU A 1 73 ? 10.025 -0.578 -24.909 1.00 87.38 73 LEU A O 1
ATOM 550 N N . SER A 1 74 ? 8.799 -1.477 -23.258 1.00 88.94 74 SER A N 1
ATOM 551 C CA . SER A 1 74 ? 7.999 -0.285 -22.975 1.00 88.94 74 SER A CA 1
ATOM 552 C C . SER A 1 74 ? 8.344 0.245 -21.589 1.00 88.94 74 SER A C 1
ATOM 554 O O . SER A 1 74 ? 8.422 -0.528 -20.631 1.00 88.94 74 SER A O 1
ATOM 556 N N . LYS A 1 75 ? 8.565 1.558 -21.479 1.00 92.19 75 LYS A N 1
ATOM 557 C CA . LYS A 1 75 ? 8.892 2.226 -20.217 1.00 92.19 75 LYS A CA 1
ATOM 558 C C . LYS A 1 75 ? 7.832 3.253 -19.866 1.00 92.19 75 LYS A C 1
ATOM 560 O O . LYS A 1 75 ? 7.459 4.066 -20.707 1.00 92.19 75 LYS A O 1
ATOM 565 N N . PHE A 1 76 ? 7.385 3.242 -18.618 1.00 92.56 76 PHE A N 1
ATOM 566 C CA . PHE A 1 76 ? 6.501 4.273 -18.085 1.00 92.56 76 PHE A CA 1
ATOM 567 C C . PHE A 1 76 ? 6.751 4.491 -16.594 1.00 92.56 76 PHE A C 1
ATOM 569 O O . PHE A 1 76 ? 7.251 3.612 -15.891 1.00 92.56 76 PHE A O 1
ATOM 576 N N . ARG A 1 77 ? 6.382 5.677 -16.109 1.00 95.44 77 ARG A N 1
ATOM 577 C CA . ARG A 1 77 ? 6.627 6.130 -14.739 1.00 95.44 77 ARG A CA 1
ATOM 578 C C . ARG A 1 77 ? 5.314 6.436 -14.040 1.00 95.44 77 ARG A C 1
ATOM 580 O O . ARG A 1 77 ? 4.446 7.084 -14.618 1.00 95.44 77 ARG A O 1
ATOM 587 N N . LEU A 1 78 ? 5.194 6.010 -12.786 1.00 95.38 78 LEU A N 1
ATOM 588 C CA . LEU A 1 78 ? 4.090 6.383 -11.902 1.00 95.38 78 LEU A CA 1
ATOM 589 C C . LEU A 1 78 ? 4.642 6.861 -10.559 1.00 95.38 78 LEU A C 1
ATOM 591 O O . LEU A 1 78 ? 5.617 6.303 -10.054 1.00 95.38 78 LEU A O 1
ATOM 595 N N . SER A 1 79 ? 3.993 7.862 -9.973 1.00 97.00 79 SER A N 1
ATOM 596 C CA . SER A 1 79 ? 4.374 8.446 -8.686 1.00 97.00 79 SER A CA 1
ATOM 597 C C . SER A 1 79 ? 3.244 8.303 -7.674 1.00 97.00 79 SER A C 1
ATOM 599 O O . SER A 1 79 ? 2.068 8.409 -8.018 1.00 97.00 79 SER A O 1
ATOM 601 N N . TYR A 1 80 ? 3.614 8.063 -6.420 1.00 97.75 80 TYR A N 1
ATOM 602 C CA . TYR A 1 80 ? 2.701 7.706 -5.344 1.00 97.75 80 TYR A CA 1
ATOM 603 C C . TYR A 1 80 ? 3.070 8.426 -4.051 1.00 97.75 80 TYR A C 1
ATOM 605 O O . TYR A 1 80 ? 4.248 8.658 -3.771 1.00 97.75 80 TYR A O 1
ATOM 613 N N . TYR A 1 81 ? 2.066 8.713 -3.222 1.00 98.44 81 TYR A N 1
ATOM 614 C CA . TYR A 1 81 ? 2.300 9.121 -1.842 1.00 98.44 81 TYR A CA 1
ATOM 615 C C . TYR A 1 81 ? 2.578 7.882 -0.969 1.00 98.44 81 TYR A C 1
ATOM 617 O O . TYR A 1 81 ? 1.783 6.934 -1.002 1.00 98.44 81 TYR A O 1
ATOM 625 N N . PRO A 1 82 ? 3.675 7.851 -0.189 1.00 98.06 82 PRO A N 1
ATOM 626 C CA . PRO A 1 82 ? 4.066 6.664 0.558 1.00 98.06 82 PRO A CA 1
ATOM 627 C C . PRO A 1 82 ? 3.322 6.551 1.894 1.00 98.06 82 PRO A C 1
ATOM 629 O O . PRO A 1 82 ? 3.853 6.865 2.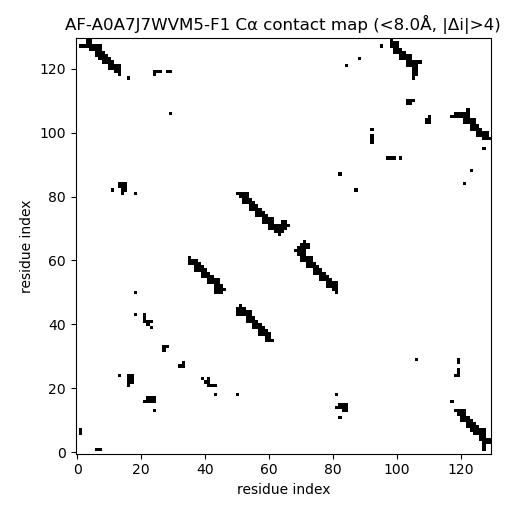956 1.00 98.06 82 PRO A O 1
ATOM 632 N N . HIS A 1 83 ? 2.067 6.109 1.844 1.00 98.44 83 HIS A N 1
ATOM 633 C CA . HIS A 1 83 ? 1.256 5.864 3.037 1.00 98.44 83 HIS A CA 1
ATOM 634 C C . HIS A 1 83 ? 1.841 4.730 3.902 1.00 98.44 83 HIS A C 1
ATOM 636 O O . HIS A 1 83 ? 1.721 3.558 3.547 1.00 98.44 83 HIS A O 1
ATOM 642 N N . CYS A 1 84 ? 2.441 5.074 5.047 1.00 98.12 84 CYS A N 1
ATOM 643 C CA . CYS A 1 84 ? 2.812 4.102 6.081 1.00 98.12 84 CYS A CA 1
ATOM 644 C C . CYS A 1 84 ? 1.563 3.514 6.751 1.00 98.12 84 CYS A C 1
ATOM 646 O O . CYS A 1 84 ? 0.571 4.225 6.958 1.00 98.12 84 CYS A O 1
ATOM 648 N N . LEU A 1 85 ? 1.628 2.240 7.146 1.00 98.31 85 LEU A N 1
ATOM 649 C CA . LEU A 1 85 ? 0.481 1.487 7.660 1.00 98.31 85 LEU A CA 1
ATOM 650 C C . LEU A 1 85 ? -0.199 2.172 8.854 1.00 98.31 85 LEU A C 1
ATOM 652 O O . LEU A 1 85 ? -1.430 2.258 8.906 1.00 98.31 85 LEU A O 1
ATOM 656 N N . THR A 1 86 ? 0.590 2.673 9.808 1.00 98.19 86 THR A N 1
ATOM 657 C CA . THR A 1 86 ? 0.069 3.342 11.011 1.00 98.19 86 THR A CA 1
ATOM 658 C C . THR A 1 86 ? -0.686 4.618 10.647 1.00 98.19 86 THR A C 1
ATOM 660 O O . THR A 1 86 ? -1.860 4.757 10.984 1.00 98.19 86 THR A O 1
ATOM 663 N N . SER A 1 87 ? -0.064 5.516 9.878 1.00 97.94 87 SER A N 1
ATOM 664 C CA . SER A 1 87 ? -0.682 6.790 9.493 1.00 97.94 87 SER A CA 1
ATOM 665 C C . SER A 1 87 ? -1.920 6.601 8.612 1.00 97.94 87 SER A C 1
ATOM 667 O O . SER A 1 87 ? -2.899 7.328 8.758 1.00 97.94 87 SER A O 1
ATOM 669 N N . PHE A 1 88 ? -1.917 5.613 7.711 1.00 98.62 88 PHE A N 1
ATOM 670 C CA . PHE A 1 88 ? -3.088 5.318 6.881 1.00 98.62 88 PHE A CA 1
ATOM 671 C C . PHE A 1 88 ? -4.231 4.700 7.694 1.00 98.62 88 PHE A C 1
ATOM 673 O O . PHE A 1 88 ? -5.395 5.039 7.488 1.00 98.62 88 PHE A O 1
ATOM 680 N N . THR A 1 89 ? -3.910 3.851 8.675 1.00 98.44 89 THR A N 1
ATOM 681 C CA . THR A 1 89 ? -4.887 3.322 9.639 1.00 98.44 89 THR A CA 1
ATOM 682 C C . THR A 1 89 ? -5.586 4.442 10.407 1.00 98.44 89 THR A C 1
ATOM 684 O O . THR A 1 89 ? -6.813 4.440 10.515 1.00 98.44 89 THR A O 1
ATOM 687 N N . GLU A 1 90 ? -4.824 5.412 10.911 1.00 98.44 90 GLU A N 1
ATOM 688 C CA . GLU A 1 90 ? -5.363 6.576 11.619 1.00 98.44 90 GLU A CA 1
ATOM 689 C C . GLU A 1 90 ? -6.244 7.435 10.708 1.00 98.44 90 GLU A C 1
ATOM 691 O O . GLU A 1 90 ? -7.375 7.756 11.079 1.00 98.44 90 GLU A O 1
ATOM 696 N N . LEU A 1 91 ? -5.771 7.730 9.492 1.00 98.56 91 LEU A N 1
ATOM 697 C CA . LEU A 1 91 ? -6.518 8.500 8.496 1.00 98.56 91 LEU A CA 1
ATOM 698 C C . LEU A 1 91 ? -7.871 7.856 8.174 1.00 98.56 91 LEU A C 1
ATOM 700 O O . LEU A 1 91 ? -8.897 8.536 8.161 1.00 98.56 91 LEU A O 1
ATOM 704 N N . LEU A 1 92 ? -7.892 6.541 7.943 1.00 98.25 92 LEU A N 1
ATOM 705 C CA . LEU A 1 92 ? -9.124 5.823 7.631 1.00 98.25 92 LEU A CA 1
ATOM 706 C C . LEU A 1 92 ? -10.089 5.819 8.817 1.00 98.25 92 LEU A 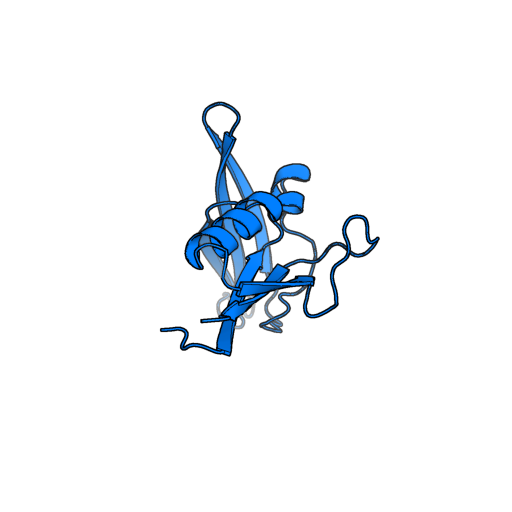C 1
ATOM 708 O O . LEU A 1 92 ? -11.264 6.120 8.635 1.00 98.25 92 LEU A O 1
ATOM 712 N N . ARG A 1 93 ? -9.619 5.548 10.039 1.00 97.56 93 ARG A N 1
ATOM 713 C CA . ARG A 1 93 ? -10.479 5.607 11.236 1.00 97.56 93 ARG A CA 1
ATOM 714 C C . ARG A 1 93 ? -11.066 7.001 11.443 1.00 97.56 93 ARG A C 1
ATOM 716 O O . ARG A 1 93 ? -12.257 7.116 11.734 1.00 97.56 93 ARG A O 1
ATOM 723 N N . ALA A 1 94 ? -10.260 8.044 11.251 1.00 97.88 94 ALA A N 1
ATOM 724 C CA . ALA A 1 94 ? -10.704 9.430 11.338 1.00 97.88 94 ALA A CA 1
ATOM 725 C C . ALA A 1 94 ? -11.759 9.768 10.271 1.00 97.88 94 ALA A C 1
ATOM 727 O O . ALA A 1 94 ? -12.742 10.434 10.586 1.00 97.88 94 ALA A O 1
ATOM 728 N N . ALA A 1 95 ? -11.628 9.245 9.047 1.00 97.62 95 ALA A N 1
ATOM 729 C CA . ALA A 1 95 ? -12.613 9.441 7.979 1.00 97.62 95 ALA A CA 1
ATOM 730 C C . ALA A 1 95 ? -14.000 8.848 8.304 1.00 97.62 95 ALA A C 1
ATOM 732 O O . ALA A 1 95 ? -15.010 9.326 7.790 1.00 97.62 95 ALA A O 1
ATOM 733 N N . PHE A 1 96 ? -14.067 7.843 9.183 1.00 96.88 96 PHE A N 1
ATOM 734 C CA . PHE A 1 96 ? -15.319 7.305 9.731 1.00 96.88 96 PHE A CA 1
ATOM 735 C C . PHE A 1 96 ? -15.709 7.929 11.083 1.00 96.88 96 PHE A C 1
ATOM 737 O O . PHE A 1 96 ? -16.626 7.440 11.739 1.00 96.88 96 PHE A O 1
ATOM 744 N N . GLY A 1 97 ? -15.007 8.964 11.556 1.00 95.94 97 GLY A N 1
ATOM 745 C CA . GLY A 1 97 ? -15.233 9.556 12.879 1.00 95.94 97 GLY A CA 1
ATOM 746 C C . GLY A 1 97 ? -15.051 8.558 14.030 1.00 95.94 97 GLY A C 1
ATOM 747 O O . GLY A 1 97 ? -15.724 8.667 15.050 1.00 95.94 97 GLY A O 1
ATOM 748 N N . GLY A 1 98 ? -14.215 7.531 13.841 1.00 94.25 98 GLY A N 1
ATOM 749 C CA . GLY A 1 98 ? -14.047 6.416 14.778 1.00 94.25 98 GLY A CA 1
ATOM 750 C C . GLY A 1 98 ? -15.175 5.376 14.753 1.00 94.25 98 GLY A C 1
ATOM 751 O O . GLY A 1 98 ? -15.058 4.338 15.399 1.00 94.25 98 GLY A O 1
ATOM 752 N N . LYS A 1 99 ? -16.243 5.593 13.978 1.00 96.19 99 LYS A N 1
ATOM 753 C CA . LYS A 1 99 ? -17.445 4.748 13.949 1.00 96.19 99 LYS A CA 1
ATOM 754 C C . LYS A 1 99 ? -17.342 3.637 12.908 1.00 96.19 99 LYS A C 1
ATOM 756 O O . LYS A 1 99 ? -18.109 3.532 11.945 1.00 96.19 99 LYS A O 1
ATOM 761 N N . CYS A 1 100 ? -16.320 2.810 13.083 1.00 97.75 100 CYS A N 1
ATOM 762 C CA . CYS A 1 100 ? -16.100 1.653 12.236 1.00 97.75 100 CYS A CA 1
ATOM 763 C C . CYS A 1 100 ? -15.401 0.521 12.988 1.00 97.75 100 CYS A C 1
ATOM 765 O O . CYS A 1 100 ? -14.598 0.741 13.893 1.00 97.75 100 CYS A O 1
ATOM 767 N N . GLN A 1 101 ? -15.673 -0.708 12.565 1.00 98.19 101 GLN A N 1
ATOM 768 C CA . GLN A 1 101 ? -14.793 -1.840 12.841 1.00 98.19 101 GLN A CA 1
ATOM 769 C C . GLN A 1 101 ? -13.711 -1.8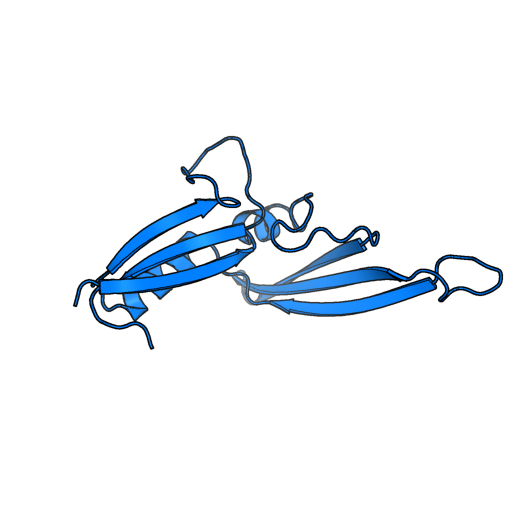55 11.767 1.00 98.19 101 GLN A C 1
ATOM 771 O O . GLN A 1 101 ? -14.027 -1.675 10.592 1.00 98.19 101 GLN A O 1
ATOM 776 N N . HIS A 1 102 ? -12.453 -2.075 12.144 1.00 98.19 102 HIS A N 1
ATOM 777 C CA . HIS A 1 102 ? -11.326 -2.033 11.214 1.00 98.19 102 HIS A CA 1
ATOM 778 C C . HIS A 1 102 ? -10.414 -3.243 11.411 1.00 98.19 102 HIS A C 1
ATOM 780 O O . HIS A 1 102 ? -9.927 -3.490 12.512 1.00 98.19 102 HIS A O 1
ATOM 786 N N . SER A 1 103 ? -10.169 -3.968 10.323 1.00 98.06 103 SER A N 1
ATOM 787 C CA . SER A 1 103 ? -9.203 -5.066 10.243 1.00 98.06 103 SER A CA 1
ATOM 788 C C . SER A 1 103 ? -8.258 -4.870 9.060 1.00 98.06 103 SER A C 1
ATOM 790 O O . SER A 1 103 ? -8.629 -4.245 8.064 1.00 98.06 103 SER A O 1
ATOM 792 N N . ILE A 1 104 ? -7.049 -5.420 9.164 1.00 98.50 104 ILE A N 1
ATOM 793 C CA . ILE A 1 104 ? -6.005 -5.321 8.139 1.00 98.50 104 ILE A CA 1
ATOM 794 C C . ILE A 1 104 ? -5.589 -6.727 7.715 1.00 98.50 104 ILE A C 1
ATOM 796 O O . ILE A 1 104 ? -5.382 -7.609 8.553 1.00 98.50 104 ILE A O 1
ATOM 800 N N . LEU A 1 105 ? -5.440 -6.917 6.410 1.00 98.50 105 LEU A N 1
ATOM 801 C CA . LEU A 1 105 ? -4.860 -8.109 5.806 1.00 98.50 105 LEU A CA 1
ATOM 802 C C . LEU A 1 105 ? -3.541 -7.738 5.120 1.00 98.50 105 LEU A C 1
ATOM 804 O O . LEU A 1 105 ? -3.408 -6.643 4.577 1.00 98.50 105 LEU A O 1
ATOM 808 N N . GLY A 1 106 ? -2.586 -8.661 5.127 1.00 97.06 106 GLY A N 1
ATOM 809 C CA . GLY A 1 106 ? -1.358 -8.595 4.346 1.00 97.06 106 GLY A CA 1
ATOM 810 C C . GLY A 1 106 ? -1.458 -9.608 3.217 1.00 97.06 106 GLY A C 1
ATOM 811 O O . GLY A 1 106 ? -1.542 -10.805 3.488 1.00 97.06 106 GLY A O 1
ATOM 812 N N . ASP A 1 107 ? -1.505 -9.142 1.971 1.00 95.69 107 ASP A N 1
ATOM 813 C CA . ASP A 1 107 ? -1.713 -9.986 0.785 1.00 95.69 107 ASP A CA 1
ATOM 814 C C . ASP A 1 107 ? -2.870 -10.998 0.948 1.00 95.69 107 ASP A C 1
ATOM 816 O O . ASP A 1 107 ? -2.710 -12.205 0.766 1.00 95.69 107 ASP A O 1
ATOM 820 N N . PHE A 1 108 ? -4.043 -10.497 1.355 1.00 96.88 108 PHE A N 1
ATOM 821 C CA . PHE A 1 108 ? -5.265 -11.269 1.647 1.00 96.88 108 PHE A CA 1
ATOM 822 C C . PHE A 1 108 ? -5.188 -12.272 2.811 1.00 96.88 108 PHE A C 1
ATOM 824 O O . PHE A 1 108 ? -6.168 -12.968 3.081 1.00 96.88 108 PHE A O 1
ATOM 831 N N . LYS A 1 109 ? -4.080 -12.331 3.553 1.00 96.88 109 LYS A N 1
ATOM 832 C CA . LYS A 1 109 ? -3.953 -13.145 4.771 1.00 96.88 109 LYS A CA 1
ATOM 833 C C . LYS A 1 109 ? -4.068 -12.266 6.018 1.00 96.88 109 LYS A C 1
ATOM 835 O O . LYS A 1 109 ? -3.705 -11.091 5.954 1.00 96.88 109 LYS A O 1
ATOM 840 N N . PRO A 1 110 ? -4.546 -12.789 7.163 1.00 97.56 110 PRO A N 1
ATOM 841 C CA . PRO A 1 110 ? -4.541 -12.036 8.415 1.00 97.56 110 PRO A CA 1
ATOM 842 C C . PRO A 1 110 ? -3.151 -11.472 8.712 1.00 97.56 110 PRO A C 1
ATOM 844 O O . PRO A 1 110 ? -2.170 -12.214 8.680 1.00 97.56 110 PRO A O 1
ATOM 847 N N . TYR A 1 111 ? -3.070 -10.171 8.989 1.00 97.38 111 TYR A N 1
ATOM 848 C CA . TYR A 1 111 ? -1.807 -9.511 9.298 1.00 97.38 111 TYR A CA 1
ATOM 849 C C . TYR A 1 111 ? -1.608 -9.375 10.806 1.00 97.38 111 TYR A C 1
ATOM 851 O O . TYR A 1 111 ? -2.513 -8.944 11.525 1.00 97.38 111 TYR A O 1
ATOM 859 N N . LYS A 1 112 ? -0.403 -9.698 11.282 1.00 95.94 112 LYS A N 1
ATOM 860 C CA . LYS A 1 112 ? 0.050 -9.394 12.643 1.00 95.94 112 LYS A CA 1
ATOM 861 C C . LYS A 1 112 ? 1.376 -8.627 12.595 1.00 95.94 112 LYS A C 1
ATOM 863 O O . LYS A 1 112 ? 2.282 -9.057 11.878 1.00 95.94 112 LYS A O 1
ATOM 868 N N . PRO A 1 113 ? 1.533 -7.536 13.367 1.00 93.75 113 PRO A N 1
ATOM 869 C CA . PRO A 1 113 ? 2.819 -6.854 13.490 1.00 93.75 113 PRO A CA 1
ATOM 870 C C . PRO A 1 113 ? 3.933 -7.824 13.904 1.00 93.75 113 PRO A C 1
ATOM 872 O O . PRO A 1 113 ? 3.733 -8.657 14.787 1.00 93.75 113 PRO A O 1
ATOM 875 N N . GLY A 1 114 ? 5.094 -7.726 13.254 1.00 91.44 114 GLY A N 1
ATOM 876 C CA . GLY A 1 114 ? 6.251 -8.586 13.529 1.00 91.44 114 GLY A CA 1
ATOM 877 C C . GLY A 1 114 ? 6.188 -9.994 12.922 1.00 91.44 114 GLY A C 1
ATOM 878 O O . GLY A 1 114 ? 7.075 -10.801 13.186 1.00 91.44 114 GLY A O 1
ATOM 879 N N . GLN A 1 115 ? 5.172 -10.319 12.113 1.00 94.25 115 GLN A N 1
ATOM 880 C CA . GLN A 1 115 ? 5.144 -11.592 11.389 1.00 94.25 115 GLN A CA 1
ATOM 881 C C . GLN A 1 115 ? 6.328 -11.716 10.409 1.00 94.25 115 GLN A C 1
ATOM 883 O O . GLN A 1 115 ? 6.757 -10.731 9.814 1.00 94.25 115 GLN A O 1
ATOM 888 N N . ALA A 1 116 ? 6.811 -12.943 10.190 1.00 93.94 116 ALA A N 1
ATOM 889 C CA . ALA A 1 116 ? 7.950 -13.198 9.300 1.00 93.94 116 ALA A CA 1
ATOM 890 C C . ALA A 1 116 ? 7.661 -12.858 7.825 1.00 93.94 116 ALA A C 1
ATOM 892 O O . ALA A 1 116 ? 8.554 -12.448 7.089 1.00 93.94 116 ALA A O 1
ATOM 893 N N . TYR A 1 117 ? 6.413 -13.035 7.380 1.00 93.44 117 TYR A N 1
ATOM 894 C CA . TYR A 1 117 ? 6.011 -12.735 6.009 1.00 93.44 117 TYR A CA 1
ATOM 895 C C . TYR A 1 117 ? 5.781 -11.232 5.816 1.00 93.44 117 TYR A C 1
ATOM 897 O O . TYR A 1 117 ? 4.865 -10.663 6.414 1.00 93.44 117 TYR A O 1
ATOM 905 N N . ILE A 1 118 ? 6.560 -10.608 4.933 1.00 93.38 118 ILE A N 1
ATOM 906 C CA . ILE A 1 118 ? 6.413 -9.196 4.568 1.00 93.38 118 ILE A CA 1
ATOM 907 C C . ILE A 1 118 ? 5.417 -9.092 3.405 1.00 93.38 118 ILE A C 1
ATOM 909 O O . ILE A 1 118 ? 5.746 -9.525 2.300 1.00 93.38 118 ILE A O 1
ATOM 913 N N . PRO A 1 119 ? 4.214 -8.528 3.612 1.00 94.69 119 PRO A N 1
ATOM 914 C CA . PRO A 1 119 ? 3.245 -8.412 2.536 1.00 94.69 119 PRO A CA 1
ATOM 915 C C . PRO A 1 119 ? 3.647 -7.329 1.531 1.00 94.69 119 PRO A C 1
ATOM 917 O O . PRO A 1 119 ? 4.252 -6.318 1.898 1.00 94.69 119 PRO A O 1
ATOM 920 N N . CYS A 1 120 ? 3.259 -7.514 0.271 1.00 93.69 120 CYS A N 1
ATOM 921 C CA . CYS A 1 120 ? 3.387 -6.491 -0.766 1.00 93.69 120 CYS A CA 1
ATOM 922 C C . CYS A 1 120 ? 2.334 -5.384 -0.604 1.00 93.69 120 CYS A C 1
ATOM 924 O O . CYS A 1 120 ? 2.614 -4.217 -0.900 1.00 93.69 120 CYS A O 1
ATOM 926 N N . TYR A 1 121 ? 1.143 -5.750 -0.125 1.00 95.81 121 TYR A N 1
ATOM 927 C CA . TYR A 1 121 ? -0.008 -4.873 0.055 1.00 95.81 121 TYR A CA 1
ATOM 928 C C . TYR A 1 121 ? -0.617 -5.023 1.446 1.00 95.81 121 TYR A C 1
ATOM 930 O O . TYR A 1 121 ? -0.773 -6.131 1.966 1.00 95.81 121 TYR A O 1
ATOM 938 N N . PHE A 1 122 ? -1.040 -3.893 2.003 1.00 97.94 122 PHE A N 1
ATOM 939 C CA . PHE A 1 122 ? -1.946 -3.849 3.140 1.00 97.94 122 PHE A CA 1
ATOM 940 C C . PHE A 1 122 ? -3.352 -3.549 2.651 1.00 97.94 122 PHE A C 1
ATOM 942 O O . PHE A 1 122 ? -3.580 -2.557 1.964 1.00 97.94 122 PHE A O 1
ATOM 949 N N . ILE A 1 123 ? -4.296 -4.411 3.016 1.00 98.69 123 ILE A N 1
ATOM 950 C CA . ILE A 1 123 ? -5.703 -4.299 2.640 1.00 98.69 123 ILE A CA 1
ATOM 951 C C . ILE A 1 123 ? -6.488 -3.975 3.901 1.00 98.69 123 ILE A C 1
ATOM 953 O O . ILE A 1 123 ? -6.544 -4.772 4.839 1.00 98.69 123 ILE A O 1
ATOM 957 N N . HIS A 1 124 ? -7.098 -2.799 3.923 1.00 98.69 124 HIS A N 1
ATOM 958 C CA . HIS A 1 124 ? -7.925 -2.329 5.018 1.00 98.69 124 HIS A CA 1
ATOM 959 C C . HIS A 1 124 ? -9.376 -2.689 4.725 1.00 98.69 124 HIS A C 1
ATOM 961 O O . HIS A 1 124 ? -9.939 -2.285 3.708 1.00 98.69 124 HIS A O 1
ATOM 967 N N . VAL A 1 125 ? -9.990 -3.429 5.644 1.00 98.56 125 VAL A N 1
ATOM 968 C CA . VAL A 1 125 ? -11.416 -3.753 5.610 1.00 98.56 125 VAL A CA 1
ATOM 969 C C . VAL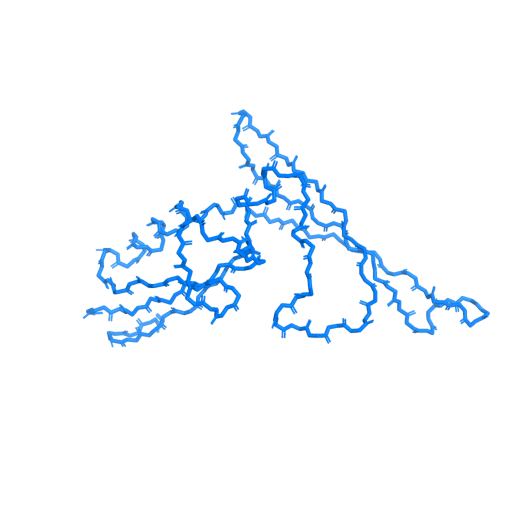 A 1 125 ? -12.078 -3.020 6.765 1.00 98.56 125 VAL A C 1
ATOM 971 O O . VAL A 1 125 ? -11.773 -3.284 7.932 1.00 98.56 125 VAL A O 1
ATOM 974 N N . LEU A 1 126 ? -12.953 -2.073 6.436 1.00 98.56 126 LEU A N 1
ATOM 975 C CA . LEU A 1 126 ? -13.685 -1.266 7.403 1.00 98.56 126 LEU A CA 1
ATOM 976 C C . LEU A 1 126 ? -15.178 -1.529 7.275 1.00 98.56 126 LEU A C 1
ATOM 978 O O . LEU A 1 126 ? -15.724 -1.464 6.177 1.00 98.56 126 LEU A O 1
ATOM 982 N N . LYS A 1 127 ? -15.850 -1.774 8.398 1.00 98.31 127 LYS A N 1
ATOM 983 C CA . LYS A 1 127 ? -17.310 -1.847 8.476 1.00 98.31 127 LYS A CA 1
ATOM 984 C C . LYS A 1 127 ? -17.835 -0.627 9.209 1.00 98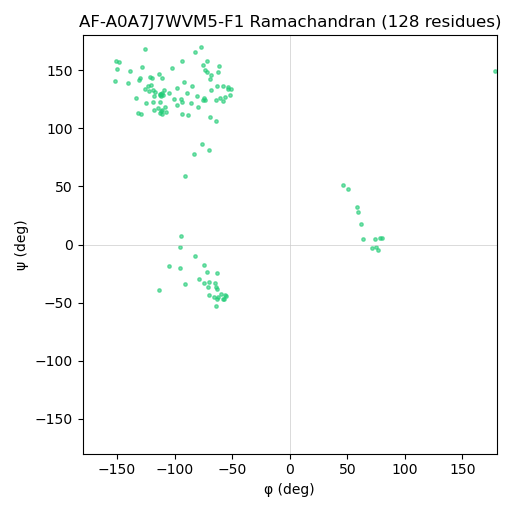.31 127 LYS A C 1
ATOM 986 O O . LYS A 1 127 ? -17.518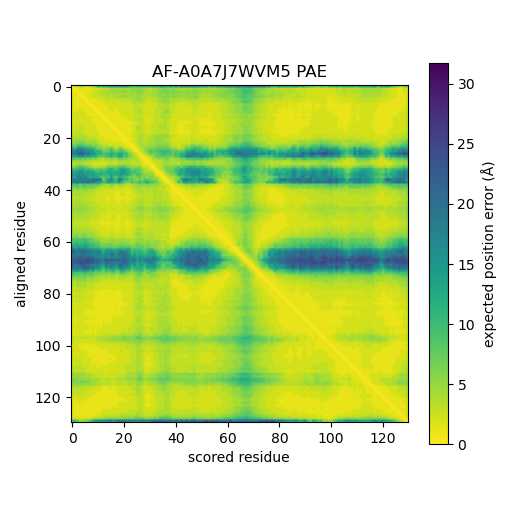 -0.444 10.383 1.00 98.31 127 LYS A O 1
ATOM 991 N N . ARG A 1 128 ? -18.644 0.190 8.538 1.00 97.62 128 ARG A N 1
ATOM 992 C CA . ARG A 1 128 ? -19.273 1.371 9.144 1.00 97.62 128 ARG A CA 1
ATOM 993 C C . ARG A 1 128 ? -20.317 0.933 10.173 1.00 97.62 128 ARG A C 1
ATOM 995 O O . ARG A 1 128 ? -21.107 0.038 9.873 1.00 97.62 128 ARG A O 1
ATOM 1002 N N . THR A 1 129 ? -20.317 1.516 11.370 1.00 94.88 129 THR A N 1
ATOM 1003 C CA . THR A 1 129 ? -21.210 1.072 12.461 1.00 94.88 129 THR A CA 1
ATOM 1004 C C . THR A 1 129 ? -22.512 1.859 12.570 1.00 94.88 129 THR A C 1
ATOM 1006 O O . THR A 1 129 ? -23.467 1.322 13.121 1.00 94.88 129 THR A O 1
ATOM 1009 N N . ASP A 1 130 ? -22.579 3.071 12.022 1.00 82.25 130 ASP A N 1
ATOM 1010 C CA . ASP A 1 130 ? -23.770 3.933 11.994 1.00 82.25 130 ASP A CA 1
ATOM 1011 C C . ASP A 1 130 ? -24.018 4.569 10.616 1.00 82.25 130 ASP A C 1
ATOM 1013 O O . ASP A 1 130 ? -23.213 4.365 9.679 1.00 82.25 130 ASP A O 1
#

pLDDT: mean 91.59, std 9.31, range [60.12, 98.69]

Radius of gyration: 17.93 Å; Cα contacts (8 Å, |Δi|>4): 228; chains: 1; bounding box: 39×31×51 Å

Mean predicted aligned error: 4.84 Å

Solvent-accessible surface area (backbone atoms only — not comparable to full-atom values): 7697 Å² total; per-residue (Å²): 134,73,49,62,70,27,70,48,79,54,69,46,60,40,28,58,55,23,72,74,67,58,39,72,71,91,69,79,58,91,90,50,90,68,87,56,56,68,51,73,51,53,46,79,44,66,56,95,92,36,86,57,35,36,36,41,39,40,41,33,50,37,82,81,65,26,75,96,81,36,70,13,79,47,74,54,76,52,75,44,71,64,57,33,68,68,63,46,52,51,51,54,40,54,76,47,73,63,44,50,51,78,50,56,22,32,69,89,35,87,54,60,93,89,54,89,76,81,49,62,30,40,36,37,43,34,33,30,69,96

InterPro domains:
  IPR014369 Glycine/Sarcosine N-methyltransferase [PTHR16458] (1-129)
  IPR029063 S-adenosyl-L-methionine-dependent methyltransferase superfamily [G3DSA:3.40.50.150] (78-130)
  IPR029063 S-adenosyl-L-methionine-dependent methyltransferase superfamily [SSF53335] (2-128)

Secondary structure (DSSP, 8-state):
-PPTT-EEEEEEE-HHHHHHHSS--SS--SS----S-EEEEEEEEEETTEEEEEEEEEEEEETT-SGGGPPEEEEEEEEE----HHHHHHHHHHHTTT-EEEEEEETTEEP-TT-SS--SEEEEEEEE--

Organism: Myotis myotis (NCBI:txid51298)

Sequence (130 aa):
MVRPGGLLVIDHRNYDHILSTGCAPPGKNIYYKSDLTKDITTSVLTVNNKAHMVTLDYTVQVPGAGQDGSLGLSKFRLSYYPHCLTSFTELLRAAFGGKCQHSILGDFKPYKPGQAYIPCYFIHVLKRTD

Foldseek 3Di:
DADAQGKDKDKDFQLVVCVVPVDQDPDDDLVDDDPWDKDWHWDWDDDPNHTAKIKIKIWTFDAPPDPPRDTDIDIDMDMDGRDHPVNVVVVVCVVLVVQKDKAKAASNHGDDPPDPDDGRMIIIMITGND

Nearest PDB structures (foldseek):
  1d2g-assembly1_A  TM=9.650E-01  e=3.327E-21  Rattus norvegicus
  1nbh-assembly1_B  TM=9.597E-01  e=1.698E-19  Rattus norvegicus
  1kia-assembly1_D  TM=9.604E-01  e=9.161E-19  Rattus norvegicus
  1d2h-assembly1_C  TM=9.482E-01  e=1.607E-18  Rattus norvegicus
  1nbi-assembly1_D  TM=9.339E-01  e=1.700E-18  Rattus norvegicus